Protein AF-A0A7Y9T6N8-F1 (afdb_monomer_lite)

Structure (mmCIF, N/CA/C/O backbone):
data_AF-A0A7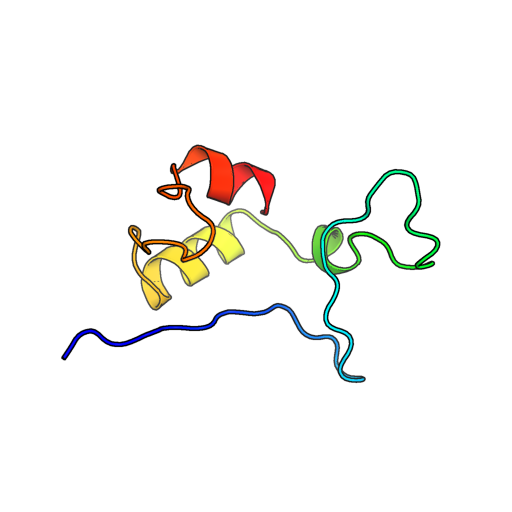Y9T6N8-F1
#
_entry.id   AF-A0A7Y9T6N8-F1
#
loop_
_atom_site.group_PDB
_atom_site.id
_atom_site.type_symbol
_atom_site.label_atom_id
_atom_site.label_alt_id
_atom_site.label_comp_id
_atom_site.label_asym_id
_atom_site.label_entity_id
_atom_site.label_seq_id
_atom_site.pdbx_PDB_ins_code
_atom_site.Cartn_x
_atom_site.Cartn_y
_atom_site.Cartn_z
_atom_site.occupancy
_atom_site.B_iso_or_equiv
_atom_site.auth_seq_id
_atom_site.auth_comp_id
_atom_site.auth_asym_id
_atom_site.auth_atom_id
_atom_site.pdbx_PDB_model_num
ATOM 1 N N . MET A 1 1 ? -11.976 12.509 23.359 1.00 65.75 1 MET A N 1
ATOM 2 C CA . MET A 1 1 ? -10.943 12.782 22.333 1.00 65.75 1 MET A CA 1
ATOM 3 C C . MET A 1 1 ? -11.133 11.837 21.165 1.00 65.75 1 MET A C 1
ATOM 5 O O . MET A 1 1 ? -11.217 10.634 21.386 1.00 65.75 1 MET A O 1
ATOM 9 N N . ARG A 1 2 ? -11.223 12.363 19.944 1.00 79.88 2 ARG A N 1
ATOM 10 C CA . ARG A 1 2 ? -11.367 11.546 18.736 1.00 79.88 2 ARG A CA 1
ATOM 11 C C . ARG A 1 2 ? -10.026 10.882 18.392 1.00 79.88 2 ARG A C 1
ATOM 13 O O . ARG A 1 2 ? -8.986 11.523 18.504 1.00 79.88 2 ARG A O 1
ATOM 20 N N . LYS A 1 3 ? -10.041 9.598 18.022 1.00 75.44 3 LYS A N 1
ATOM 21 C CA . LYS A 1 3 ? -8.836 8.832 17.664 1.00 75.44 3 LYS A CA 1
ATOM 22 C C . LYS A 1 3 ? -8.575 8.941 16.160 1.00 75.44 3 LYS A C 1
ATOM 24 O O . LYS A 1 3 ? -9.496 8.737 15.372 1.00 75.44 3 LYS A O 1
ATOM 29 N N . LEU A 1 4 ? -7.337 9.255 15.783 1.00 80.19 4 LEU A N 1
ATOM 30 C CA . LEU A 1 4 ? -6.866 9.173 14.400 1.00 80.19 4 LEU A CA 1
ATOM 31 C C . LEU A 1 4 ? -6.431 7.733 14.113 1.00 80.19 4 LEU A C 1
ATOM 33 O O . LEU A 1 4 ? -5.743 7.125 14.932 1.00 80.19 4 LEU A O 1
ATOM 37 N N . LYS A 1 5 ? -6.855 7.196 12.968 1.00 75.81 5 LYS A N 1
ATOM 38 C CA . LYS A 1 5 ? -6.418 5.896 12.448 1.00 75.81 5 LYS A CA 1
ATOM 39 C C . LYS A 1 5 ? -5.655 6.152 11.150 1.00 75.81 5 LYS A C 1
ATOM 41 O O . LYS A 1 5 ? -6.177 6.860 10.293 1.00 75.81 5 LYS A O 1
ATOM 46 N N . ILE A 1 6 ? -4.452 5.597 11.031 1.00 79.00 6 ILE A N 1
ATOM 47 C CA . ILE A 1 6 ? -3.614 5.665 9.828 1.00 79.00 6 ILE A CA 1
ATOM 48 C C . ILE A 1 6 ? -3.526 4.249 9.262 1.00 79.00 6 ILE A C 1
ATOM 50 O O . ILE A 1 6 ? -3.321 3.300 10.020 1.00 79.00 6 ILE A O 1
ATOM 54 N N . ILE A 1 7 ? -3.747 4.112 7.958 1.00 78.94 7 ILE A N 1
ATOM 55 C CA . ILE A 1 7 ? -3.708 2.844 7.228 1.00 78.94 7 ILE A CA 1
ATOM 56 C C . ILE A 1 7 ? -2.920 3.127 5.956 1.00 78.94 7 ILE A C 1
ATOM 58 O O . ILE A 1 7 ? -3.261 4.054 5.228 1.00 78.94 7 ILE A O 1
ATOM 62 N N . GLU A 1 8 ? -1.873 2.350 5.715 1.00 81.06 8 GLU A N 1
ATOM 63 C CA . GLU A 1 8 ? -0.910 2.573 4.638 1.00 81.06 8 GLU A CA 1
ATOM 64 C C . GLU A 1 8 ? -0.585 1.231 3.984 1.00 81.06 8 GLU A C 1
ATOM 66 O O . GLU A 1 8 ? -0.514 0.202 4.663 1.00 81.06 8 GLU A O 1
ATOM 71 N N . HIS A 1 9 ? -0.341 1.251 2.676 1.00 81.38 9 HIS A N 1
ATOM 72 C CA . HIS A 1 9 ? 0.381 0.171 2.019 1.00 81.38 9 HIS A CA 1
ATOM 73 C C . HIS A 1 9 ? 1.860 0.544 2.005 1.00 81.38 9 HIS A C 1
ATOM 75 O O . HIS A 1 9 ? 2.234 1.563 1.427 1.00 81.38 9 HIS A O 1
ATOM 81 N N . ILE A 1 10 ? 2.687 -0.283 2.639 1.00 85.94 10 ILE A N 1
ATOM 82 C CA . ILE A 1 10 ? 4.138 -0.119 2.681 1.00 85.94 10 ILE A CA 1
ATOM 83 C C . ILE A 1 10 ? 4.792 -1.362 2.089 1.00 85.94 10 ILE A C 1
ATOM 85 O O . ILE A 1 10 ? 4.364 -2.487 2.366 1.00 85.94 10 ILE A O 1
ATOM 89 N N . SER A 1 11 ? 5.796 -1.173 1.238 1.00 83.75 11 SER A N 1
ATOM 90 C CA . SER A 1 11 ? 6.594 -2.291 0.742 1.00 83.75 11 SER A CA 1
ATOM 91 C C . SER A 1 11 ? 7.505 -2.835 1.851 1.00 83.75 11 SER A C 1
ATOM 93 O O . SER A 1 11 ? 7.702 -2.208 2.894 1.00 83.75 11 SER A O 1
ATOM 95 N N . LEU A 1 12 ? 8.097 -4.011 1.638 1.00 88.38 12 LEU A N 1
ATOM 96 C CA . LEU A 1 12 ? 8.996 -4.612 2.629 1.00 88.38 12 LEU A CA 1
ATOM 97 C C . LEU A 1 12 ? 10.254 -3.759 2.886 1.00 88.38 12 LEU A C 1
ATOM 99 O O . LEU A 1 12 ? 10.785 -3.759 3.993 1.00 88.38 12 LEU A O 1
ATOM 103 N N . ASP A 1 13 ? 10.708 -3.022 1.874 1.00 88.56 13 ASP A N 1
ATOM 104 C CA . ASP A 1 13 ? 11.825 -2.074 1.914 1.00 88.56 13 ASP A CA 1
ATOM 105 C C . ASP A 1 13 ? 11.418 -0.653 2.354 1.00 88.56 13 ASP A C 1
ATOM 107 O O . ASP A 1 1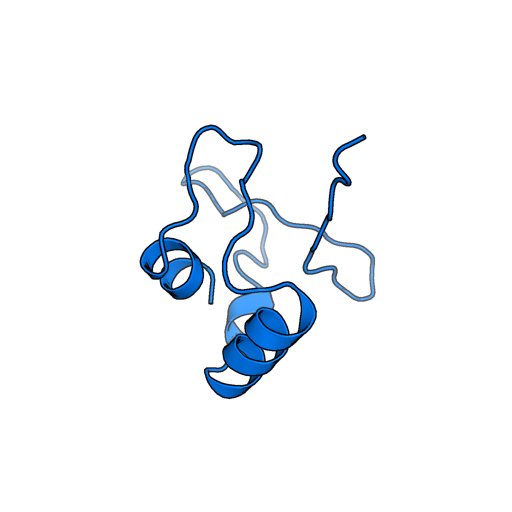3 ? 12.259 0.242 2.404 1.00 88.56 13 ASP A O 1
ATOM 111 N N . GLY A 1 14 ? 10.155 -0.446 2.745 1.00 85.75 14 GLY A N 1
ATOM 112 C CA . GLY A 1 14 ? 9.698 0.794 3.375 1.00 85.75 14 GLY A CA 1
ATOM 113 C C . GLY A 1 14 ? 9.176 1.867 2.416 1.00 85.75 14 GLY A C 1
ATOM 114 O O . GLY A 1 14 ? 9.005 3.015 2.827 1.00 85.75 14 GLY A O 1
ATOM 115 N N . VAL A 1 15 ? 8.909 1.525 1.155 1.00 82.62 15 VAL A N 1
ATOM 116 C CA . VAL A 1 15 ? 8.338 2.449 0.169 1.00 82.62 15 VAL A CA 1
ATOM 117 C C . VAL A 1 15 ? 6.868 2.695 0.481 1.00 82.62 15 VAL A C 1
ATOM 119 O O . VAL A 1 15 ? 6.057 1.769 0.540 1.00 82.62 15 VAL A O 1
ATOM 122 N N . ILE A 1 16 ? 6.529 3.974 0.616 1.00 82.94 16 ILE A N 1
ATOM 123 C CA . ILE A 1 16 ? 5.162 4.485 0.665 1.00 82.94 16 ILE A CA 1
ATOM 124 C C . ILE A 1 16 ? 5.017 5.429 -0.525 1.00 82.94 16 ILE A C 1
ATOM 126 O O . ILE A 1 16 ? 5.806 6.361 -0.679 1.00 82.94 16 ILE A O 1
ATOM 130 N N . GLN A 1 17 ? 4.033 5.174 -1.385 1.00 73.00 17 GLN A N 1
ATOM 131 C CA . GLN A 1 17 ? 3.837 5.929 -2.619 1.00 73.00 17 GLN A CA 1
ATOM 132 C C . GLN A 1 17 ? 2.534 6.726 -2.559 1.00 73.00 17 GLN A C 1
ATOM 134 O O . GLN A 1 17 ? 1.475 6.193 -2.233 1.00 73.00 17 GLN A O 1
ATOM 139 N N . THR A 1 18 ? 2.604 8.004 -2.927 1.00 66.44 18 THR A N 1
ATOM 140 C CA . THR A 1 18 ? 1.423 8.829 -3.214 1.00 66.44 18 THR A CA 1
ATOM 141 C C . THR A 1 18 ? 1.064 8.650 -4.686 1.00 66.44 18 THR A C 1
ATOM 143 O O . THR A 1 18 ? 1.986 8.586 -5.494 1.00 66.44 18 THR A O 1
ATOM 146 N N . THR A 1 19 ? -0.231 8.582 -5.027 1.00 63.81 19 THR A N 1
ATOM 147 C CA . THR A 1 19 ? -0.747 8.418 -6.402 1.00 63.81 19 THR A CA 1
ATOM 148 C C . THR A 1 19 ? 0.136 9.072 -7.460 1.00 63.81 19 THR A C 1
ATOM 150 O O . THR A 1 19 ? 0.444 10.260 -7.371 1.00 63.81 19 THR A O 1
ATOM 153 N N . SER A 1 20 ? 0.473 8.296 -8.490 1.00 61.28 20 SER A N 1
ATOM 154 C CA . SER A 1 20 ? 1.293 8.758 -9.602 1.00 61.28 20 SER A CA 1
ATOM 155 C C . SER A 1 20 ? 0.569 9.847 -10.377 1.00 61.28 20 SER A C 1
ATOM 157 O O . SER A 1 20 ? -0.441 9.605 -11.039 1.00 61.28 20 SER A O 1
ATOM 159 N N . GLY A 1 21 ? 1.059 11.077 -10.244 1.00 60.09 21 GLY A N 1
ATOM 160 C CA . GLY A 1 21 ? 0.645 12.192 -11.081 1.00 60.09 21 GLY A CA 1
ATOM 161 C C . GLY A 1 21 ? 1.300 12.113 -12.465 1.00 60.09 21 GLY A C 1
ATOM 162 O O . GLY A 1 21 ? 2.245 11.354 -12.656 1.00 60.09 21 GLY A O 1
ATOM 163 N N . PRO A 1 22 ? 0.876 12.945 -13.431 1.00 60.84 22 PRO A N 1
ATOM 164 C CA . PRO A 1 22 ? 1.467 12.994 -14.776 1.00 60.84 22 PRO A CA 1
ATOM 165 C C . PRO A 1 22 ? 2.978 13.293 -14.812 1.00 60.84 22 PRO A C 1
ATOM 167 O O . PRO A 1 22 ? 3.592 13.196 -15.868 1.00 60.84 22 PRO A O 1
ATOM 170 N N . GLN A 1 23 ? 3.549 13.726 -13.685 1.00 64.31 23 GLN A N 1
ATOM 171 C CA . GLN A 1 23 ? 4.955 14.093 -13.503 1.00 64.31 23 GLN A CA 1
ATOM 172 C C . GLN A 1 23 ? 5.697 13.141 -12.552 1.00 64.31 23 GLN A C 1
ATOM 174 O O . GLN A 1 23 ? 6.841 13.418 -12.214 1.00 64.31 23 GLN A O 1
ATOM 179 N N . ASP A 1 24 ? 5.048 12.069 -12.085 1.00 69.44 24 ASP A N 1
ATOM 180 C CA . ASP A 1 24 ? 5.684 11.076 -11.219 1.00 69.44 24 ASP A CA 1
ATOM 181 C C . ASP A 1 24 ? 6.515 10.114 -12.080 1.00 69.44 24 ASP A C 1
ATOM 183 O O . ASP A 1 24 ? 5.981 9.426 -12.952 1.00 69.44 24 ASP A O 1
ATOM 187 N N . ASP A 1 25 ? 7.828 10.111 -11.864 1.00 72.12 25 ASP A N 1
ATOM 188 C CA . ASP A 1 25 ? 8.811 9.265 -12.544 1.00 72.12 25 ASP A CA 1
ATOM 189 C C . ASP A 1 25 ? 9.135 7.991 -11.749 1.00 72.12 25 ASP A C 1
ATOM 191 O O . ASP A 1 25 ? 10.051 7.242 -12.105 1.00 72.12 25 ASP A O 1
ATOM 195 N N . PHE A 1 26 ? 8.371 7.713 -10.686 1.00 76.75 26 PHE A N 1
ATOM 196 C CA . PHE A 1 26 ? 8.562 6.516 -9.887 1.00 76.75 26 PHE A CA 1
ATOM 197 C C . PHE A 1 26 ? 8.341 5.240 -10.728 1.00 76.75 26 PHE A C 1
ATOM 199 O O . PHE A 1 26 ? 7.242 5.010 -11.245 1.00 76.75 26 PHE A O 1
ATOM 206 N N . PRO A 1 27 ? 9.350 4.354 -10.842 1.00 76.75 27 PRO A N 1
ATOM 207 C CA . PRO A 1 27 ? 9.320 3.227 -11.779 1.00 76.75 27 PRO A CA 1
ATOM 208 C C . PRO A 1 27 ? 8.286 2.150 -11.428 1.00 76.75 27 PRO A C 1
ATOM 210 O O . PRO A 1 27 ? 7.939 1.338 -12.282 1.00 76.75 27 PRO A O 1
ATOM 213 N N . TYR A 1 28 ? 7.789 2.140 -10.188 1.00 75.81 28 TYR A N 1
ATOM 214 C CA . TYR A 1 28 ? 6.795 1.183 -9.702 1.00 75.81 28 TYR A CA 1
ATOM 215 C C . TYR A 1 28 ? 5.488 1.884 -9.314 1.00 75.81 28 TYR A C 1
ATOM 217 O O . TYR A 1 28 ? 4.898 1.595 -8.271 1.00 75.81 28 TYR A O 1
ATOM 225 N N . GLY A 1 29 ? 5.055 2.850 -10.128 1.00 78.12 29 GLY A N 1
ATOM 226 C CA . GLY A 1 29 ? 3.761 3.504 -9.952 1.00 78.12 29 GLY A CA 1
ATOM 227 C C . GLY A 1 29 ? 2.637 2.481 -9.767 1.00 78.12 29 GLY A C 1
ATOM 228 O O . GLY A 1 29 ? 2.536 1.510 -10.515 1.00 78.12 29 GLY A O 1
ATOM 229 N N . ASP A 1 30 ? 1.823 2.684 -8.731 1.00 78.06 30 ASP A N 1
ATOM 230 C CA . ASP A 1 30 ? 0.715 1.801 -8.357 1.00 78.06 30 ASP A CA 1
ATOM 231 C C . ASP A 1 30 ? 1.128 0.332 -8.115 1.00 78.06 30 ASP A C 1
ATOM 233 O O . ASP A 1 30 ? 0.364 -0.597 -8.371 1.00 78.06 30 ASP A O 1
ATOM 237 N N . TRP A 1 31 ? 2.330 0.099 -7.567 1.00 79.38 31 TRP A N 1
ATOM 238 C CA . TRP A 1 31 ? 2.873 -1.241 -7.267 1.00 79.38 31 TRP A CA 1
ATOM 239 C C . TRP A 1 31 ? 1.959 -2.133 -6.413 1.00 79.38 31 TRP A C 1
ATOM 241 O O . TRP A 1 31 ? 2.112 -3.354 -6.400 1.00 79.38 31 TRP A O 1
ATOM 251 N N . THR A 1 32 ? 1.015 -1.537 -5.684 1.00 81.19 32 THR A N 1
ATOM 252 C CA . THR A 1 32 ? 0.043 -2.265 -4.860 1.00 81.19 32 THR A CA 1
ATOM 253 C C . THR A 1 32 ? -1.103 -2.862 -5.676 1.00 81.19 32 THR A C 1
ATOM 255 O O . THR A 1 32 ? -1.744 -3.797 -5.196 1.00 81.19 32 THR A O 1
ATOM 258 N N . ALA A 1 33 ? -1.354 -2.380 -6.901 1.00 83.88 33 ALA A N 1
ATOM 259 C CA . ALA A 1 33 ? -2.499 -2.779 -7.717 1.00 83.88 33 ALA A CA 1
ATOM 260 C C . ALA A 1 33 ? -2.644 -4.296 -7.927 1.00 83.88 33 ALA A C 1
ATOM 262 O O . ALA A 1 33 ? -3.752 -4.799 -7.737 1.00 83.88 33 ALA A O 1
ATOM 263 N N . PRO A 1 34 ? -1.572 -5.063 -8.221 1.00 86.31 34 PRO A N 1
ATOM 264 C CA . PRO A 1 34 ? -1.678 -6.513 -8.405 1.00 86.31 34 PRO A CA 1
ATOM 265 C C . PRO A 1 34 ? -2.113 -7.285 -7.151 1.00 86.31 34 PRO A C 1
ATOM 267 O O . PRO A 1 34 ? -2.553 -8.426 -7.257 1.00 86.31 34 PRO A O 1
ATOM 270 N N . TYR A 1 35 ? -1.982 -6.684 -5.966 1.00 83.44 35 TYR A N 1
ATOM 271 C CA . TYR A 1 35 ? -2.308 -7.313 -4.683 1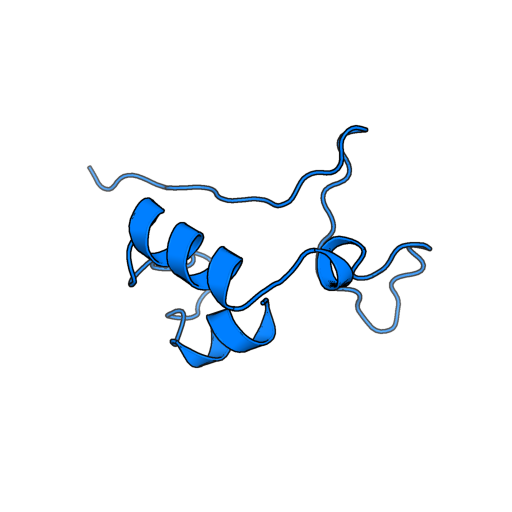.00 83.44 35 TYR A CA 1
ATOM 272 C C . TYR A 1 35 ? -3.709 -6.945 -4.176 1.00 83.44 35 TYR A C 1
ATOM 274 O O . TYR A 1 35 ? -4.158 -7.463 -3.149 1.00 83.44 35 TYR A O 1
ATOM 282 N N . ARG A 1 36 ? -4.421 -6.060 -4.882 1.00 85.06 36 ARG A N 1
ATOM 283 C CA . ARG A 1 36 ? -5.789 -5.668 -4.542 1.00 85.06 36 ARG A CA 1
ATOM 284 C C . ARG A 1 36 ? -6.767 -6.754 -4.984 1.00 85.06 36 ARG A C 1
ATOM 286 O O . ARG A 1 36 ? -6.639 -7.348 -6.050 1.00 85.06 36 ARG A O 1
ATOM 293 N N . SER A 1 37 ? -7.762 -7.036 -4.149 1.00 87.31 37 SER A N 1
ATOM 294 C CA . SER A 1 37 ? -8.829 -7.983 -4.480 1.00 87.31 37 SER A CA 1
ATOM 295 C C . SER A 1 37 ? -10.135 -7.614 -3.773 1.00 87.31 37 SER A C 1
ATOM 297 O O . SER A 1 37 ? -10.095 -7.008 -2.697 1.00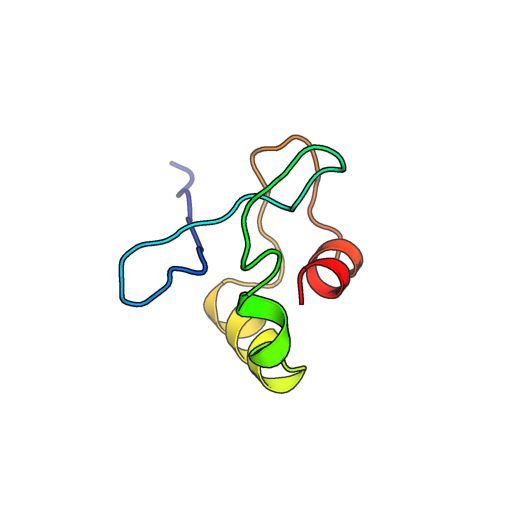 87.31 37 SER A O 1
ATOM 299 N N . PRO A 1 38 ? -11.303 -8.027 -4.304 1.00 88.31 38 PRO A N 1
ATOM 300 C CA . PRO A 1 38 ? -12.584 -7.811 -3.629 1.00 88.31 38 PRO A CA 1
ATOM 301 C C . PRO A 1 38 ? -12.644 -8.424 -2.221 1.00 88.31 38 PRO A C 1
ATOM 303 O O . PRO A 1 38 ? -13.249 -7.846 -1.321 1.00 88.31 38 PRO A O 1
ATOM 306 N N . ALA A 1 39 ? -11.989 -9.573 -2.019 1.00 90.25 39 ALA A N 1
ATOM 307 C CA . ALA A 1 39 ? -11.878 -10.212 -0.710 1.00 90.25 39 ALA A CA 1
ATOM 308 C C . ALA A 1 39 ? -10.997 -9.392 0.248 1.00 90.25 39 ALA A C 1
ATOM 310 O O . ALA A 1 39 ? -11.384 -9.158 1.391 1.00 90.25 39 ALA A O 1
ATOM 311 N N . GLY A 1 40 ? -9.853 -8.887 -0.229 1.00 84.75 40 GLY A N 1
ATOM 312 C CA . GLY A 1 40 ? -8.987 -7.996 0.548 1.00 84.75 40 GLY A CA 1
ATOM 313 C C . GLY A 1 40 ? -9.708 -6.718 0.980 1.00 84.75 40 GLY A C 1
ATOM 314 O O . GLY A 1 40 ? -9.632 -6.324 2.143 1.00 84.75 40 GLY A O 1
ATOM 315 N N . LEU A 1 41 ? -10.501 -6.130 0.080 1.00 83.12 41 LEU A N 1
ATOM 316 C CA . LEU A 1 41 ? -11.332 -4.968 0.386 1.00 83.12 41 LEU A CA 1
ATOM 317 C C . LEU A 1 41 ? -12.355 -5.250 1.503 1.00 83.12 41 LEU A C 1
ATOM 319 O O . LEU A 1 41 ? -12.554 -4.405 2.378 1.00 83.12 41 LEU A O 1
ATOM 323 N N . GLN A 1 42 ? -13.005 -6.420 1.504 1.00 84.94 42 GLN A N 1
ATOM 324 C CA . GLN A 1 42 ? -13.935 -6.785 2.583 1.00 84.94 42 GLN A CA 1
ATOM 325 C C . GLN A 1 42 ? -13.235 -6.848 3.941 1.00 84.94 42 GLN A C 1
ATOM 327 O O . GLN A 1 42 ? -13.721 -6.234 4.891 1.00 84.94 42 GLN A O 1
ATOM 332 N N . ILE A 1 43 ? -12.067 -7.491 4.012 1.00 86.19 43 ILE A N 1
ATOM 333 C CA . ILE A 1 43 ? -11.284 -7.601 5.251 1.00 86.19 43 ILE A CA 1
ATOM 334 C C . ILE A 1 43 ? -10.915 -6.206 5.778 1.00 86.19 43 ILE A C 1
ATOM 336 O O . ILE A 1 43 ? -11.097 -5.911 6.958 1.00 86.19 43 ILE A O 1
ATOM 340 N N . VAL A 1 44 ? -10.455 -5.305 4.906 1.00 80.88 44 VAL A N 1
ATOM 341 C CA . VAL A 1 44 ? -10.109 -3.923 5.280 1.00 80.88 44 VAL A CA 1
ATOM 342 C C . VAL A 1 44 ? -11.335 -3.174 5.820 1.00 80.88 44 VAL A C 1
ATOM 344 O O . VAL A 1 44 ? -11.254 -2.516 6.861 1.00 80.88 44 VAL A O 1
ATOM 347 N N . ASN A 1 45 ? -12.495 -3.314 5.175 1.00 81.69 45 ASN A N 1
ATOM 348 C CA . ASN A 1 45 ? -13.736 -2.683 5.632 1.00 81.69 45 ASN A CA 1
ATOM 349 C C . ASN A 1 45 ? -14.212 -3.209 6.995 1.00 81.69 45 ASN A C 1
ATOM 351 O O . ASN A 1 45 ? -14.724 -2.429 7.801 1.00 81.69 45 ASN A O 1
ATOM 355 N N . GLU A 1 46 ? -14.048 -4.504 7.261 1.00 84.25 46 GLU A N 1
ATOM 356 C CA . GLU A 1 46 ? -14.377 -5.116 8.554 1.00 84.25 46 GLU A CA 1
ATOM 357 C C . GLU A 1 46 ? -13.435 -4.639 9.665 1.00 84.25 46 GLU A C 1
ATOM 359 O O . GLU A 1 46 ? -13.891 -4.284 10.753 1.00 84.25 46 GLU A O 1
ATOM 364 N N . MET A 1 47 ? -12.132 -4.554 9.381 1.00 81.12 47 MET A N 1
ATOM 365 C CA . MET A 1 47 ? -11.117 -4.168 10.367 1.00 81.12 47 MET A CA 1
ATOM 366 C C . MET A 1 47 ? -11.176 -2.683 10.740 1.00 81.12 47 MET A C 1
ATOM 368 O O . MET A 1 47 ? -11.020 -2.315 11.910 1.00 81.12 47 MET A O 1
ATOM 372 N N . TYR A 1 48 ? -11.388 -1.804 9.758 1.00 77.06 48 TYR A N 1
ATOM 373 C CA . TYR A 1 48 ? -11.294 -0.356 9.971 1.00 77.06 48 TYR A CA 1
ATOM 374 C C . TYR A 1 48 ? -12.651 0.344 10.090 1.00 77.06 48 TYR A C 1
ATOM 376 O O . TYR A 1 48 ? -12.717 1.433 10.680 1.00 77.06 48 TYR A O 1
ATOM 384 N N . GLY A 1 49 ? -13.721 -0.322 9.650 1.00 72.56 49 GLY A N 1
ATOM 385 C CA . GLY A 1 49 ? -15.083 0.194 9.591 1.00 72.56 49 GLY A CA 1
ATOM 386 C C . GLY A 1 49 ? -15.383 0.886 8.261 1.00 72.56 49 GLY A C 1
ATOM 387 O O . GLY A 1 49 ? -14.497 1.405 7.589 1.00 72.56 49 GLY A O 1
ATOM 388 N N . LYS A 1 50 ? -16.669 0.936 7.897 1.00 65.69 50 LYS A N 1
ATOM 389 C CA . LYS A 1 50 ? -17.148 1.494 6.617 1.00 65.69 50 LYS A CA 1
ATOM 390 C C . LYS A 1 50 ? -17.013 3.017 6.500 1.00 65.69 50 LYS A C 1
ATOM 392 O O . LYS A 1 50 ? -17.173 3.562 5.415 1.00 65.69 50 LYS A O 1
ATOM 397 N N . THR A 1 51 ? -16.778 3.710 7.615 1.00 65.38 51 THR A N 1
ATOM 398 C CA . THR A 1 51 ? -16.751 5.174 7.682 1.00 65.38 51 THR A CA 1
ATOM 399 C C . THR A 1 51 ? -15.484 5.651 8.378 1.00 65.38 51 THR A C 1
ATOM 401 O O . 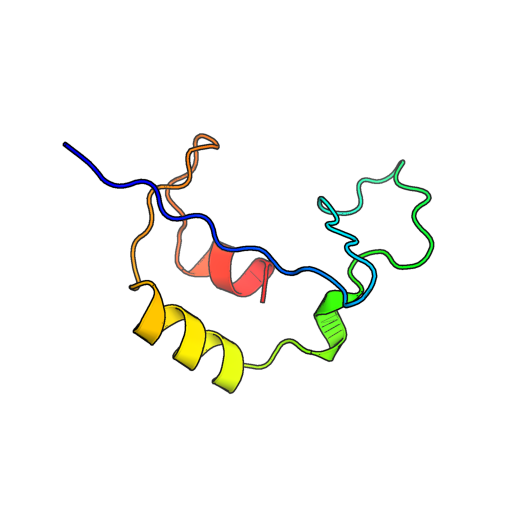THR A 1 51 ? -15.332 5.511 9.594 1.00 65.38 51 THR A O 1
ATOM 404 N N . CYS A 1 52 ? -14.592 6.259 7.607 1.00 63.22 52 CYS A N 1
ATOM 405 C CA . CYS A 1 52 ? -13.467 7.039 8.095 1.00 63.22 52 CYS A CA 1
ATOM 406 C C . CYS A 1 52 ? -13.579 8.457 7.519 1.00 63.22 52 CYS A C 1
ATOM 408 O O . CYS A 1 52 ? -13.768 8.633 6.316 1.00 63.22 52 CYS A O 1
ATOM 410 N N . ASP A 1 53 ? -13.487 9.479 8.376 1.00 59.69 53 ASP A N 1
ATOM 411 C CA . ASP A 1 53 ? -13.337 10.848 7.880 1.00 59.69 53 ASP A CA 1
ATOM 412 C C . ASP A 1 53 ? -11.869 11.037 7.501 1.00 59.69 53 ASP A C 1
ATOM 414 O O . ASP A 1 53 ? -10.987 11.026 8.366 1.00 59.69 53 ASP A O 1
ATOM 418 N N . VAL A 1 54 ? -11.610 11.157 6.202 1.00 59.25 54 VAL A N 1
ATOM 419 C CA . VAL A 1 54 ? -10.270 11.394 5.670 1.00 59.25 54 VAL A CA 1
ATOM 420 C C . VAL A 1 54 ? -9.936 12.870 5.885 1.00 59.25 54 VAL A C 1
ATOM 422 O O . VAL A 1 54 ? -10.714 13.754 5.529 1.00 59.25 54 VAL A O 1
ATOM 425 N N . LEU A 1 55 ? -8.774 13.154 6.482 1.00 49.91 55 LEU A N 1
ATOM 426 C CA . LEU A 1 55 ? -8.354 14.522 6.831 1.00 49.91 55 LEU A CA 1
ATOM 427 C C . LEU A 1 55 ? -8.111 15.414 5.590 1.00 49.91 55 LEU A C 1
ATOM 429 O O . LEU A 1 55 ? -8.006 16.633 5.696 1.00 49.91 55 LEU A O 1
ATOM 433 N N . SER A 1 56 ? -8.101 14.827 4.397 1.00 42.56 56 SER A N 1
ATOM 434 C CA . SER A 1 56 ? -7.930 15.489 3.103 1.00 42.56 56 SER A CA 1
ATOM 435 C C . SER A 1 56 ? -9.270 15.944 2.505 1.00 42.56 56 SER A C 1
ATOM 437 O O . SER A 1 56 ? -9.631 15.500 1.426 1.00 42.56 56 SER A O 1
ATOM 439 N N . LYS A 1 57 ? -10.051 16.781 3.209 1.00 30.88 57 LYS A N 1
ATOM 440 C CA . LYS A 1 57 ? -11.273 17.476 2.711 1.00 30.88 57 LYS A CA 1
ATOM 441 C C . LYS A 1 57 ? -12.228 16.685 1.782 1.00 30.88 57 LYS A C 1
ATOM 443 O O . LYS A 1 57 ? -12.903 17.277 0.946 1.00 30.88 57 LYS A O 1
ATOM 448 N N . PHE A 1 58 ? -12.362 15.380 1.970 1.00 34.28 58 PHE A N 1
ATOM 449 C CA . PHE A 1 58 ? -13.378 14.567 1.314 1.00 34.28 58 PHE A CA 1
ATOM 450 C C . PHE A 1 58 ? -13.870 13.543 2.332 1.00 34.28 58 PHE A C 1
ATOM 452 O O . PHE A 1 58 ? -13.098 12.736 2.847 1.00 34.28 58 PHE A O 1
ATOM 459 N N . THR A 1 59 ? -15.169 13.564 2.630 1.00 41.19 59 THR A N 1
ATOM 460 C CA . THR A 1 59 ? -15.869 12.349 3.059 1.00 41.19 59 THR A CA 1
ATOM 461 C C . THR A 1 59 ? -15.470 11.247 2.081 1.00 41.19 59 THR A C 1
ATOM 463 O O . THR A 1 59 ? -15.470 11.503 0.883 1.00 41.19 59 THR A O 1
ATOM 466 N N . CYS A 1 60 ? -15.060 10.067 2.552 1.00 44.53 60 CYS A N 1
ATOM 467 C CA . CYS A 1 60 ? -14.736 8.951 1.665 1.00 44.53 60 CYS A CA 1
ATOM 468 C C . CYS A 1 60 ? -16.056 8.293 1.232 1.00 44.53 60 CYS A C 1
ATOM 470 O O . CYS A 1 60 ? -16.629 7.546 2.029 1.00 44.53 60 CYS A O 1
ATOM 472 N N . PRO A 1 61 ? -16.617 8.582 0.038 1.00 51.06 61 PRO A N 1
ATOM 473 C CA . PRO A 1 61 ? -17.732 7.795 -0.457 1.00 51.06 61 PRO A CA 1
ATOM 474 C C . PRO A 1 61 ? -17.252 6.361 -0.695 1.00 51.06 61 PRO A C 1
ATOM 476 O O . PRO A 1 61 ? -16.088 6.130 -1.023 1.00 51.06 61 PRO A O 1
ATOM 479 N N . GLU A 1 62 ? -18.160 5.392 -0.612 1.00 49.16 62 GLU A N 1
ATOM 480 C CA . GLU A 1 62 ? -17.881 3.986 -0.944 1.00 49.16 62 GLU A CA 1
ATOM 481 C C . GLU A 1 62 ? -17.217 3.833 -2.335 1.00 49.16 62 GLU A C 1
ATOM 483 O O . GLU A 1 62 ? -16.421 2.925 -2.570 1.00 49.16 62 GLU A O 1
ATOM 488 N N . SER A 1 63 ? -17.477 4.778 -3.248 1.00 44.69 63 SER A N 1
ATOM 489 C CA . SER A 1 63 ? -16.856 4.870 -4.572 1.00 44.69 63 SER A CA 1
ATOM 490 C C . SER A 1 63 ? -15.384 5.299 -4.573 1.00 44.69 63 SER A C 1
ATOM 492 O O . SER A 1 63 ? -14.663 4.909 -5.488 1.00 44.69 63 SER A O 1
ATOM 494 N N . SER A 1 64 ? -14.917 6.065 -3.579 1.00 47.97 64 SER A N 1
ATOM 495 C CA . SER A 1 64 ? -13.490 6.383 -3.427 1.00 47.97 64 SER A CA 1
ATOM 496 C C . SER A 1 64 ? -12.720 5.147 -2.994 1.00 47.97 64 SER A C 1
ATOM 498 O O . SER A 1 64 ? -11.671 4.878 -3.560 1.00 47.97 64 SER A O 1
ATOM 500 N N . VAL A 1 65 ? -13.276 4.335 -2.088 1.00 51.50 65 VAL A N 1
ATOM 501 C CA . VAL A 1 65 ? -12.651 3.067 -1.685 1.00 51.50 65 VAL A CA 1
ATOM 502 C C . VAL A 1 65 ? -12.500 2.121 -2.884 1.00 51.50 65 VAL A C 1
ATOM 504 O O . VAL A 1 65 ? -11.438 1.542 -3.052 1.00 51.50 65 VAL A O 1
ATOM 507 N N . ARG A 1 66 ? -13.502 2.033 -3.773 1.00 46.28 66 ARG A N 1
ATOM 508 C CA . ARG A 1 66 ? -13.429 1.236 -5.020 1.00 46.28 66 ARG A CA 1
ATOM 509 C C . ARG A 1 66 ? -12.489 1.789 -6.099 1.00 46.28 66 ARG A C 1
ATOM 511 O O . ARG A 1 66 ? -12.273 1.117 -7.095 1.00 46.28 66 ARG A O 1
ATOM 518 N N . ARG A 1 67 ? -12.027 3.038 -5.985 1.00 46.03 67 ARG A N 1
ATOM 519 C CA . ARG A 1 67 ? -11.069 3.630 -6.937 1.00 46.03 67 ARG A CA 1
ATOM 520 C C . ARG A 1 67 ? -9.627 3.416 -6.474 1.00 46.03 67 ARG A C 1
ATOM 522 O O . ARG A 1 67 ? -8.725 3.397 -7.302 1.00 46.03 67 ARG A O 1
ATOM 529 N N . THR A 1 68 ? -9.426 3.261 -5.167 1.00 53.47 68 THR A N 1
ATOM 530 C CA . THR A 1 68 ? -8.130 2.960 -4.544 1.00 53.47 68 THR A CA 1
ATOM 531 C C . THR A 1 68 ? -7.894 1.458 -4.333 1.00 53.47 68 THR A C 1
ATOM 533 O O . THR A 1 68 ? -6.776 1.085 -3.989 1.00 53.47 68 THR A O 1
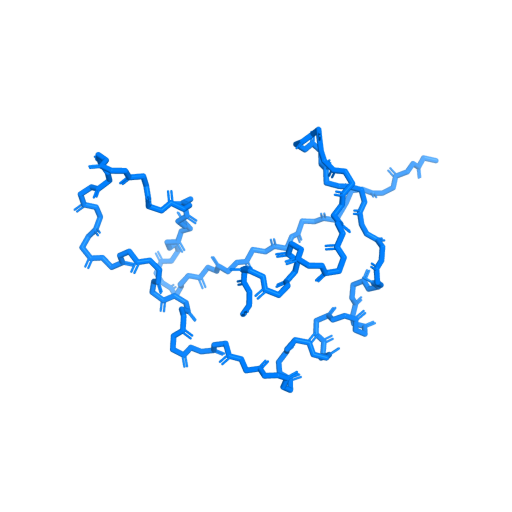ATOM 536 N N . TRP A 1 69 ? -8.921 0.618 -4.524 1.00 51.81 69 TRP A N 1
ATOM 537 C CA . TRP A 1 69 ? -8.888 -0.850 -4.453 1.00 51.81 69 TRP A CA 1
ATOM 538 C C . TRP A 1 69 ? -9.281 -1.492 -5.781 1.00 51.81 69 TRP A C 1
ATOM 540 O O . TRP A 1 69 ? -10.305 -1.056 -6.346 1.00 51.81 69 TRP A O 1
#

Secondary structure (DSSP, 8-state):
-PPP-------TT--------TT---TTTTTTGGG--HHHHHHHHHHH-S--EETTTEE--HHHHHHH-

Foldseek 3Di:
DDDDDDDFDADPVGDGDDADDPPDPPPCHPVCVVVDDPVVLVVVCVVPHPFDDDPPPDGCDPVNSVVND

Radius of gyration: 13.52 Å; chains: 1; bounding box: 30×28×37 Å

Organism: NCBI:txid2051959

pLDDT: mean 70.33, std 15.41, range [30.88, 90.25]

Sequence (69 aa):
MRKLKIIEHISLDGVIQTTSGPQDDFPYGDWTAPYRSPAGLQIVNEMYGKTCDVLSKFTCPESSVRRTW